Protein AF-A0A1X0IJ71-F1 (afdb_monomer_lite)

InterPro domains:
  IPR002145 Ribbon-helix-helix protein, CopG [PF01402] (84-116)

Foldseek 3Di:
DAQDPVLLVQQLVLCCVQVVDDSVVSVVVVVPDDRVVSVVSSVVSVVSVVVPDDDDDDDDDDDDDPDPDVPPPPPPDDDDDDDDDPVVVVVLVVVCVVVVHDSVVVVVVVVVVVCVVVVD

Secondary structure (DSSP, 8-state):
-PPPHHHHHHHHHHHHHTT---HHHHHH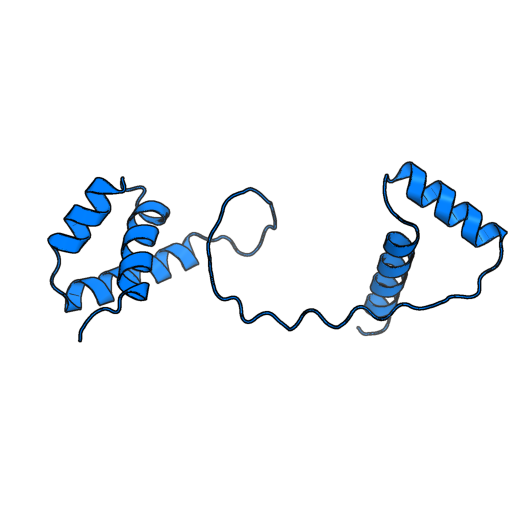HHHHS-HHHHHHHHHHHHHHHHHSS-S------------------------------HHHHHHHHHHHHHTTS-HHHHHHHHHHHHHHHH--

Radius of gyration: 24.14 Å; chains: 1; bounding box: 66×32×44 Å

Sequence (120 aa):
MKITADQTRELLQLLVEVDGQSKAAAKQVFNGITPDGRLALLHDLRRRKLLAKPAPAQQLAKGEEEGEKVRAGKAKKVPYTLLMPPDQLEALRNLAEKDDTSVSHHIRQAVRAYLRTRLV

pLDDT: mean 77.39, std 16.29, range [38.16, 96.06]

Structure (mmCIF, N/CA/C/O backbone):
data_AF-A0A1X0IJ71-F1
#
_entry.id   AF-A0A1X0IJ71-F1
#
loop_
_atom_site.group_PDB
_atom_site.id
_atom_site.type_symbol
_atom_site.label_atom_id
_atom_site.label_alt_id
_atom_site.label_comp_id
_atom_site.label_asym_id
_atom_site.label_entity_id
_atom_site.label_seq_id
_atom_site.pdbx_PDB_ins_code
_atom_site.Cartn_x
_atom_site.Cartn_y
_atom_site.Cartn_z
_atom_site.occupancy
_atom_site.B_iso_or_equiv
_atom_site.auth_seq_id
_atom_site.auth_comp_id
_atom_site.auth_asym_id
_atom_site.auth_atom_id
_atom_site.pdbx_PDB_model_num
ATOM 1 N N . MET A 1 1 ? 32.341 -8.171 -27.398 1.00 54.88 1 MET A N 1
ATOM 2 C CA . MET A 1 1 ? 31.492 -6.941 -27.382 1.00 54.88 1 MET A CA 1
ATOM 3 C C . MET A 1 1 ? 31.933 -6.048 -26.221 1.00 54.88 1 MET A C 1
ATOM 5 O O . MET A 1 1 ? 32.441 -6.585 -25.248 1.00 54.88 1 MET A O 1
ATOM 9 N N . LYS A 1 2 ? 31.823 -4.712 -26.293 1.00 66.94 2 LYS A N 1
ATOM 10 C CA . LYS A 1 2 ? 32.261 -3.841 -25.179 1.00 66.94 2 LYS A CA 1
ATOM 11 C C . LYS A 1 2 ? 31.167 -3.757 -24.111 1.00 66.94 2 LYS A C 1
ATOM 13 O O . LYS A 1 2 ? 30.023 -3.469 -24.443 1.00 66.94 2 LYS A O 1
ATOM 18 N N . ILE A 1 3 ? 31.531 -4.001 -22.853 1.00 73.12 3 ILE A N 1
ATOM 19 C CA . ILE A 1 3 ? 30.641 -3.822 -21.701 1.00 73.12 3 ILE A CA 1
ATOM 20 C C . ILE A 1 3 ? 30.289 -2.335 -21.553 1.00 73.12 3 ILE A C 1
ATOM 22 O O . ILE A 1 3 ? 31.165 -1.475 -21.685 1.00 73.12 3 ILE A O 1
ATOM 26 N N . THR A 1 4 ? 29.016 -2.015 -21.324 1.00 82.62 4 THR A N 1
ATOM 27 C CA . THR A 1 4 ? 28.589 -0.621 -21.125 1.00 82.62 4 THR A CA 1
ATOM 28 C C . THR A 1 4 ? 28.951 -0.127 -19.720 1.00 82.62 4 THR A C 1
ATOM 30 O O . THR A 1 4 ? 29.249 -0.914 -18.813 1.00 82.62 4 THR A O 1
ATOM 33 N N . ALA A 1 5 ? 28.941 1.195 -19.521 1.00 79.31 5 ALA A N 1
ATOM 34 C CA . ALA A 1 5 ? 29.200 1.796 -18.212 1.00 79.31 5 ALA A CA 1
ATOM 35 C C . ALA A 1 5 ? 28.191 1.312 -17.154 1.00 79.31 5 ALA A C 1
ATOM 37 O O . ALA A 1 5 ? 28.580 1.012 -16.026 1.00 79.31 5 ALA A O 1
ATOM 38 N N . ASP A 1 6 ? 26.928 1.141 -17.547 1.00 79.94 6 ASP A N 1
ATOM 39 C CA . ASP A 1 6 ? 25.866 0.652 -16.663 1.00 79.94 6 ASP A CA 1
ATOM 40 C C . ASP A 1 6 ? 26.056 -0.827 -16.306 1.00 79.94 6 ASP A C 1
ATOM 42 O O . ASP A 1 6 ? 25.988 -1.191 -15.136 1.00 79.94 6 ASP A O 1
ATOM 46 N N . GLN A 1 7 ? 26.429 -1.669 -17.276 1.00 79.62 7 GLN A N 1
ATOM 47 C CA . GLN A 1 7 ? 26.754 -3.081 -17.030 1.00 79.62 7 GLN A CA 1
ATOM 48 C C . GLN A 1 7 ? 27.987 -3.250 -16.132 1.00 79.62 7 GLN A C 1
ATOM 50 O O . GLN A 1 7 ? 28.076 -4.197 -15.358 1.00 79.62 7 GLN A O 1
ATOM 55 N N . THR A 1 8 ? 28.945 -2.327 -16.218 1.00 81.50 8 THR A N 1
ATOM 56 C CA . THR A 1 8 ? 30.129 -2.328 -15.348 1.00 81.50 8 THR A CA 1
ATOM 57 C C . THR A 1 8 ? 29.753 -2.012 -13.902 1.00 81.50 8 THR A C 1
ATOM 59 O O . THR A 1 8 ? 30.229 -2.677 -12.981 1.00 81.50 8 THR A O 1
ATOM 62 N N . ARG A 1 9 ? 28.882 -1.015 -13.700 1.00 83.44 9 ARG A N 1
ATOM 63 C CA . ARG A 1 9 ? 28.353 -0.663 -12.374 1.00 83.44 9 ARG A CA 1
ATOM 64 C C . ARG A 1 9 ? 27.570 -1.827 -11.779 1.00 83.44 9 ARG A C 1
ATOM 66 O O . ARG A 1 9 ? 27.845 -2.224 -10.651 1.00 83.44 9 ARG A O 1
ATOM 73 N N . GLU A 1 10 ? 26.688 -2.421 -12.574 1.00 83.62 10 GLU A N 1
ATOM 74 C CA . GLU A 1 10 ? 25.871 -3.559 -12.162 1.00 83.62 10 GLU A CA 1
ATOM 75 C C . GLU A 1 10 ? 26.718 -4.797 -11.826 1.00 83.62 10 GLU A C 1
ATOM 77 O O . GLU A 1 10 ? 26.481 -5.443 -10.812 1.00 83.62 10 GLU A O 1
ATOM 82 N N . LEU A 1 11 ? 27.751 -5.115 -12.615 1.00 84.19 11 LEU A N 1
ATOM 83 C CA . LEU A 1 11 ? 28.647 -6.244 -12.336 1.00 84.19 11 LEU A CA 1
ATOM 84 C C . LEU A 1 11 ? 29.367 -6.086 -10.989 1.00 84.19 11 LEU A C 1
ATOM 86 O O . LEU A 1 11 ? 29.412 -7.024 -10.193 1.00 84.19 11 LEU A O 1
ATOM 90 N N . LEU A 1 12 ? 29.915 -4.898 -10.720 1.00 83.94 12 LEU A N 1
ATOM 91 C CA . LEU A 1 12 ? 30.604 -4.616 -9.458 1.00 83.94 12 LEU A CA 1
ATOM 92 C C . LEU A 1 12 ? 29.655 -4.701 -8.264 1.00 83.94 12 LEU A C 1
ATOM 94 O O . LEU A 1 12 ? 30.031 -5.207 -7.211 1.00 83.94 12 LEU A O 1
ATOM 98 N N . GLN A 1 13 ? 28.434 -4.214 -8.433 1.00 84.81 13 GLN A N 1
ATOM 99 C CA . GLN A 1 13 ? 27.407 -4.256 -7.408 1.00 84.81 13 GLN A CA 1
ATOM 100 C C . GLN A 1 13 ? 26.946 -5.696 -7.126 1.00 84.81 13 GLN A C 1
ATOM 102 O O . GLN A 1 13 ? 26.865 -6.104 -5.970 1.00 84.81 13 GLN A O 1
ATOM 107 N N . LEU A 1 14 ? 26.739 -6.507 -8.167 1.00 82.25 14 LEU A N 1
ATOM 108 C CA . LEU A 1 14 ? 26.352 -7.910 -8.027 1.00 82.25 14 LEU A CA 1
ATOM 109 C C . LEU A 1 14 ? 27.443 -8.773 -7.378 1.00 82.25 14 LEU A C 1
ATOM 111 O O . LEU A 1 14 ? 27.114 -9.666 -6.603 1.00 82.25 14 LEU A O 1
ATOM 115 N N . LEU A 1 15 ? 28.724 -8.494 -7.634 1.00 81.88 15 LEU A N 1
ATOM 116 C CA . LEU A 1 15 ? 29.840 -9.155 -6.942 1.00 81.88 15 LEU A CA 1
ATOM 117 C C . LEU A 1 15 ? 29.841 -8.870 -5.431 1.00 81.88 15 LEU A C 1
ATOM 119 O O . LEU A 1 15 ? 30.220 -9.725 -4.633 1.00 81.88 15 LEU A O 1
ATOM 123 N N . VAL A 1 16 ? 29.398 -7.679 -5.026 1.00 82.25 16 VAL A N 1
ATOM 124 C CA . VAL A 1 16 ? 29.276 -7.313 -3.608 1.00 82.25 16 VAL A CA 1
ATOM 125 C C . VAL A 1 16 ? 28.036 -7.954 -2.982 1.00 82.25 16 VAL A C 1
ATOM 127 O O . VAL A 1 16 ? 28.116 -8.496 -1.885 1.00 82.25 16 VAL A O 1
ATOM 130 N N . GLU A 1 17 ? 26.894 -7.917 -3.668 1.00 78.00 17 GLU A N 1
ATOM 131 C CA . GLU A 1 17 ? 25.616 -8.393 -3.121 1.00 78.00 17 GLU A CA 1
ATOM 132 C C . GLU A 1 17 ? 25.465 -9.916 -3.099 1.00 78.00 17 GLU A C 1
ATOM 134 O O . GLU A 1 17 ? 24.909 -10.459 -2.147 1.00 78.00 17 GLU A O 1
ATOM 139 N N . VAL A 1 18 ? 25.890 -10.601 -4.163 1.00 74.94 18 VAL A N 1
ATOM 140 C CA . VAL A 1 18 ? 25.661 -12.045 -4.339 1.00 74.94 18 VAL A CA 1
ATOM 141 C C . VAL A 1 18 ? 26.806 -12.852 -3.742 1.00 74.94 18 VAL A C 1
ATOM 143 O O . VAL A 1 18 ? 26.560 -13.835 -3.050 1.00 74.94 18 VAL A O 1
ATOM 146 N N . ASP A 1 19 ? 28.045 -12.419 -3.981 1.00 70.50 19 ASP A N 1
ATOM 147 C CA . ASP A 1 19 ? 29.243 -13.135 -3.531 1.00 70.50 19 ASP A CA 1
ATOM 148 C C . ASP A 1 19 ? 29.826 -12.554 -2.225 1.00 70.50 19 ASP A C 1
ATOM 150 O O . ASP A 1 19 ? 30.827 -13.060 -1.718 1.00 70.50 19 ASP A O 1
ATOM 154 N N . GLY A 1 20 ? 29.230 -11.489 -1.668 1.00 75.19 20 GLY A N 1
ATOM 155 C CA . GLY A 1 20 ? 29.675 -10.870 -0.412 1.00 75.19 20 GLY A CA 1
ATOM 156 C C . GLY A 1 20 ? 31.056 -10.214 -0.495 1.00 75.19 20 GLY A C 1
ATOM 157 O O . GLY A 1 20 ? 31.697 -9.978 0.532 1.00 75.19 20 GLY A O 1
ATOM 158 N N . GLN A 1 21 ? 31.560 -9.952 -1.704 1.00 76.75 21 GLN A N 1
ATOM 159 C CA . GLN A 1 21 ? 32.906 -9.424 -1.879 1.00 76.75 21 GLN A CA 1
ATOM 160 C C . GLN A 1 21 ? 33.005 -7.969 -1.418 1.00 76.75 21 GLN A C 1
ATOM 162 O O . GLN A 1 21 ? 32.077 -7.171 -1.540 1.00 76.75 21 GLN A O 1
ATOM 167 N N . SER A 1 22 ? 34.183 -7.576 -0.932 1.00 78.81 22 SER A N 1
ATOM 168 C CA . SER A 1 22 ? 34.460 -6.166 -0.674 1.00 78.81 22 SER A CA 1
ATOM 169 C C . SER A 1 22 ? 34.539 -5.384 -1.993 1.00 78.81 22 SER A C 1
ATOM 171 O O . SER A 1 22 ? 34.940 -5.912 -3.032 1.00 78.81 22 SER A O 1
ATOM 173 N N . LYS A 1 23 ? 34.229 -4.081 -1.959 1.00 75.81 23 LYS A N 1
ATOM 174 C CA . LYS A 1 23 ? 34.315 -3.201 -3.144 1.00 75.81 23 LYS A CA 1
ATOM 175 C C . LYS A 1 23 ? 35.702 -3.222 -3.812 1.00 75.81 23 LYS A C 1
ATOM 177 O O . LYS A 1 23 ? 35.806 -2.991 -5.014 1.00 75.81 23 LYS A O 1
ATOM 182 N N . ALA A 1 24 ? 36.764 -3.475 -3.043 1.00 78.00 24 ALA A N 1
ATOM 183 C CA . ALA A 1 24 ? 38.126 -3.603 -3.555 1.00 78.00 24 ALA A CA 1
ATOM 184 C C . ALA A 1 24 ? 38.341 -4.935 -4.294 1.00 78.00 24 ALA A C 1
ATOM 186 O O . ALA A 1 24 ? 38.892 -4.933 -5.394 1.00 78.00 24 ALA A O 1
ATOM 187 N N . ALA A 1 25 ? 37.841 -6.043 -3.739 1.00 74.81 25 ALA A N 1
ATOM 188 C CA . ALA A 1 25 ? 37.903 -7.360 -4.371 1.00 74.81 25 ALA A CA 1
ATOM 189 C C . ALA A 1 25 ? 37.081 -7.406 -5.671 1.00 74.81 25 ALA A C 1
ATOM 191 O O . ALA A 1 25 ? 37.595 -7.836 -6.700 1.00 74.81 25 ALA A O 1
ATOM 192 N N . ALA A 1 26 ? 35.875 -6.829 -5.680 1.00 78.81 26 ALA A N 1
ATOM 193 C CA . ALA A 1 26 ? 35.041 -6.751 -6.882 1.00 78.81 26 ALA A CA 1
ATOM 194 C C . ALA A 1 26 ? 35.741 -6.011 -8.042 1.00 78.81 26 ALA A C 1
ATOM 196 O O . ALA A 1 26 ? 35.664 -6.428 -9.199 1.00 78.81 26 ALA A O 1
ATOM 197 N N . LYS A 1 27 ? 36.491 -4.939 -7.739 1.00 81.94 27 LYS A N 1
ATOM 198 C CA . LYS A 1 27 ? 37.301 -4.215 -8.735 1.00 81.94 27 LYS A CA 1
ATOM 199 C C . LYS A 1 27 ? 38.483 -5.038 -9.247 1.00 81.94 27 LYS A C 1
ATOM 201 O O . LYS A 1 27 ? 38.804 -4.952 -10.430 1.00 81.94 27 LYS A O 1
ATOM 206 N N . GLN A 1 28 ? 39.125 -5.831 -8.390 1.00 81.62 28 GLN A N 1
ATOM 207 C CA . GLN A 1 28 ? 40.201 -6.733 -8.810 1.00 81.62 28 GLN A CA 1
ATOM 208 C C . GLN A 1 28 ? 39.675 -7.834 -9.736 1.00 81.62 28 GLN A C 1
ATOM 210 O O . GLN A 1 28 ? 40.266 -8.074 -10.787 1.00 81.62 28 GLN A O 1
ATOM 215 N N . VAL A 1 29 ? 38.523 -8.422 -9.406 1.00 80.25 29 VAL A N 1
ATOM 216 C CA . VAL A 1 29 ? 37.838 -9.415 -10.248 1.00 80.25 29 VAL A CA 1
ATOM 217 C C . VAL A 1 29 ? 37.452 -8.805 -11.598 1.00 80.25 29 VAL A C 1
ATOM 219 O O . VAL A 1 29 ? 37.739 -9.383 -12.642 1.00 80.25 29 VAL A O 1
ATOM 222 N N . PHE A 1 30 ? 36.896 -7.591 -11.612 1.00 80.00 30 PHE A N 1
ATOM 223 C CA . PHE A 1 30 ? 36.582 -6.887 -12.858 1.00 80.00 30 PHE A CA 1
ATOM 224 C C . PHE A 1 30 ? 37.820 -6.654 -13.738 1.00 80.00 30 PHE A C 1
ATOM 226 O O . PHE A 1 30 ? 37.784 -6.891 -14.949 1.00 80.00 30 PHE A O 1
ATOM 233 N N . ASN A 1 31 ? 38.928 -6.218 -13.135 1.00 82.31 31 ASN A N 1
ATOM 234 C CA . ASN A 1 31 ? 40.170 -5.935 -13.852 1.00 82.31 31 ASN A CA 1
ATOM 235 C C . ASN A 1 31 ? 40.888 -7.205 -14.337 1.00 82.31 31 ASN A C 1
ATOM 237 O O . ASN A 1 31 ? 41.580 -7.141 -15.350 1.00 82.31 31 ASN A O 1
ATOM 241 N N . GLY A 1 32 ? 40.705 -8.342 -13.658 1.00 80.12 32 GLY A N 1
ATOM 242 C CA . GLY A 1 32 ? 41.339 -9.621 -13.994 1.00 80.12 32 GLY A CA 1
ATOM 243 C C . GLY A 1 32 ? 40.627 -10.447 -15.071 1.00 80.12 32 GLY A C 1
ATOM 244 O O . GLY A 1 32 ? 41.184 -11.437 -15.534 1.00 80.12 32 GLY A O 1
ATOM 245 N N . ILE A 1 33 ? 39.411 -10.066 -15.481 1.00 82.25 33 ILE A N 1
ATOM 246 C CA . ILE A 1 33 ? 38.593 -10.847 -16.423 1.00 82.25 33 ILE A CA 1
ATOM 247 C C . ILE A 1 33 ? 38.567 -10.196 -17.808 1.00 82.25 33 ILE A C 1
ATOM 249 O O . ILE A 1 33 ? 38.468 -8.970 -17.948 1.00 82.25 33 ILE A O 1
ATOM 253 N N . THR A 1 34 ? 38.605 -11.041 -18.841 1.00 80.56 34 THR A N 1
ATOM 254 C CA . THR A 1 34 ? 38.453 -10.649 -20.246 1.00 80.56 34 THR A CA 1
ATOM 255 C C . THR A 1 34 ? 37.083 -10.003 -20.499 1.00 80.56 34 THR A C 1
ATOM 257 O O . THR A 1 34 ? 36.097 -10.347 -19.850 1.00 80.56 34 THR A O 1
ATOM 260 N N . PRO A 1 35 ? 36.962 -9.064 -21.448 1.00 73.38 35 PRO A N 1
ATOM 261 C CA . PRO A 1 35 ? 35.712 -8.335 -21.677 1.00 73.38 35 PRO A CA 1
ATOM 262 C C . PRO A 1 35 ? 34.507 -9.244 -21.965 1.00 73.38 35 PRO A C 1
ATOM 264 O O . PRO A 1 35 ? 33.411 -8.954 -21.490 1.00 73.38 35 PRO A O 1
ATOM 267 N N . ASP A 1 36 ? 34.709 -10.364 -22.659 1.00 74.94 36 ASP A N 1
ATOM 268 C CA . ASP A 1 36 ? 33.638 -11.333 -22.913 1.00 74.94 36 ASP A CA 1
ATOM 269 C C . ASP A 1 36 ? 33.308 -12.173 -21.660 1.00 74.94 36 ASP A C 1
ATOM 271 O O . ASP A 1 36 ? 32.140 -12.457 -21.392 1.00 74.94 36 ASP A O 1
ATOM 275 N N . GLY A 1 37 ? 34.301 -12.471 -20.811 1.00 78.62 37 GLY A N 1
ATOM 276 C CA . GLY A 1 37 ? 34.090 -13.118 -19.510 1.00 78.62 37 GLY A CA 1
ATOM 277 C C . GLY A 1 37 ? 33.318 -12.248 -18.512 1.00 78.62 37 GLY A C 1
ATOM 278 O O . GLY A 1 37 ? 32.581 -12.770 -17.678 1.00 78.62 37 GLY A O 1
ATOM 279 N N . ARG A 1 38 ? 33.412 -10.915 -18.623 1.00 81.06 38 ARG A N 1
ATOM 280 C CA . ARG A 1 38 ? 32.649 -9.977 -17.778 1.00 81.06 38 ARG A CA 1
ATOM 281 C C . ARG A 1 38 ? 31.146 -10.062 -18.038 1.00 81.06 38 ARG A C 1
ATOM 283 O O . ARG A 1 38 ? 30.363 -9.970 -17.098 1.00 81.06 38 ARG A O 1
ATOM 290 N N . LEU A 1 39 ? 30.743 -10.256 -19.295 1.00 80.44 39 LEU A N 1
ATOM 291 C CA . LEU A 1 39 ? 29.333 -10.418 -19.657 1.00 80.44 39 LEU A CA 1
ATOM 292 C C . LEU A 1 39 ? 28.785 -11.759 -19.166 1.00 80.44 39 LEU A C 1
A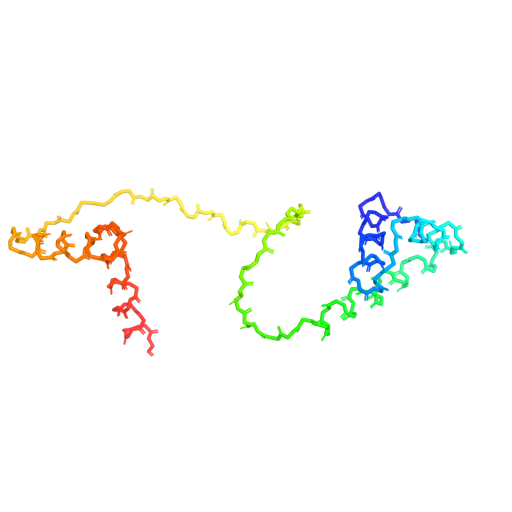TOM 294 O O . LEU A 1 39 ? 27.707 -11.788 -18.575 1.00 80.44 39 LEU A O 1
ATOM 298 N N . ALA A 1 40 ? 29.539 -12.847 -19.350 1.00 81.75 40 ALA A N 1
ATOM 299 C CA . ALA A 1 40 ? 29.162 -14.163 -18.834 1.00 81.75 40 ALA A CA 1
ATOM 300 C C . ALA A 1 40 ? 28.975 -14.134 -17.306 1.00 81.75 40 ALA A C 1
ATOM 302 O O . ALA A 1 40 ? 27.929 -14.541 -16.801 1.00 81.75 40 ALA A O 1
ATOM 303 N N . LEU A 1 41 ? 29.929 -13.532 -16.587 1.00 82.75 41 LEU A N 1
ATOM 304 C CA . LEU A 1 41 ? 29.863 -13.379 -15.135 1.00 82.75 41 LEU A CA 1
ATOM 305 C C . LEU A 1 41 ? 28.653 -12.541 -14.689 1.00 82.75 41 LEU A C 1
ATOM 307 O O . LEU A 1 41 ? 27.970 -12.896 -13.732 1.00 82.75 41 LEU A O 1
ATOM 311 N N . LEU A 1 42 ? 28.340 -11.457 -15.401 1.00 83.25 42 LEU A N 1
ATOM 312 C CA . LEU A 1 42 ? 27.161 -10.634 -15.124 1.00 83.25 42 LEU A CA 1
ATOM 313 C C . LEU A 1 42 ? 25.851 -11.422 -15.308 1.00 83.25 42 LEU A C 1
ATOM 315 O O . LEU A 1 42 ? 24.948 -11.314 -14.476 1.00 83.25 42 LEU A O 1
ATOM 319 N N . HIS A 1 43 ? 25.739 -12.241 -16.356 1.00 84.19 43 HIS A N 1
ATOM 320 C CA . HIS A 1 43 ? 24.569 -13.100 -16.564 1.00 84.19 43 HIS A CA 1
ATOM 321 C C . HIS A 1 43 ? 24.419 -14.1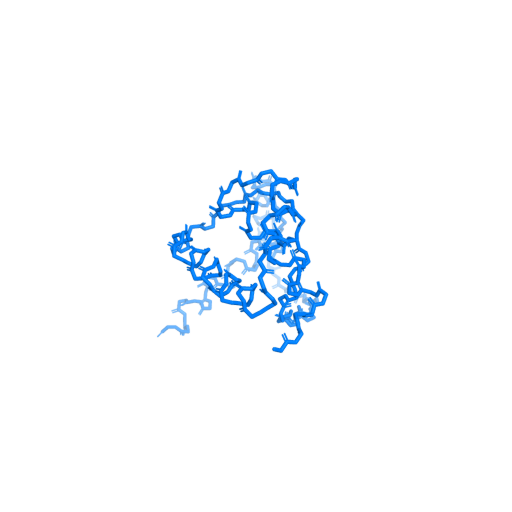61 -15.464 1.00 84.19 43 HIS A C 1
ATOM 323 O O . HIS A 1 43 ? 23.309 -14.357 -14.955 1.00 84.19 43 HIS A O 1
ATOM 329 N N . ASP A 1 44 ? 25.518 -14.787 -15.050 1.00 83.94 44 ASP A N 1
ATOM 330 C CA . ASP A 1 44 ? 25.512 -15.780 -13.974 1.00 83.94 44 ASP A CA 1
ATOM 331 C C . ASP A 1 44 ? 25.127 -15.163 -12.625 1.00 83.94 44 ASP A C 1
ATOM 333 O O . ASP A 1 44 ? 24.285 -15.711 -11.906 1.00 83.94 44 ASP A O 1
ATOM 337 N N . LEU A 1 45 ? 25.663 -13.985 -12.297 1.00 82.88 45 LEU A N 1
ATOM 338 C CA . LEU A 1 45 ? 25.330 -13.279 -11.059 1.00 82.88 45 LEU A CA 1
ATOM 339 C C . LEU A 1 45 ? 23.872 -12.803 -11.033 1.00 82.88 45 LEU A C 1
ATOM 341 O O . LEU A 1 45 ? 23.197 -12.945 -10.010 1.00 82.88 45 LEU A O 1
ATOM 345 N N . ARG A 1 46 ? 23.334 -12.321 -12.162 1.00 83.88 46 ARG A N 1
ATOM 346 C CA . ARG A 1 46 ? 21.899 -11.999 -12.292 1.00 83.88 46 ARG A CA 1
ATOM 347 C C . ARG A 1 46 ? 21.026 -13.224 -12.036 1.00 83.88 46 ARG A C 1
ATOM 349 O O . ARG A 1 46 ? 20.033 -13.133 -11.311 1.00 83.88 46 ARG A O 1
ATOM 356 N N . ARG A 1 47 ? 21.404 -14.378 -12.593 1.00 80.62 47 ARG A N 1
ATOM 357 C CA . ARG A 1 47 ? 20.689 -15.643 -12.383 1.00 80.62 47 ARG A CA 1
ATOM 358 C C . ARG A 1 47 ? 20.730 -16.065 -10.914 1.00 80.62 47 ARG A C 1
ATOM 360 O O . ARG A 1 47 ? 19.694 -16.428 -10.364 1.00 80.62 47 ARG A O 1
ATOM 367 N N . ARG A 1 48 ? 21.885 -15.955 -10.254 1.00 77.56 48 ARG A N 1
ATOM 368 C CA . ARG A 1 48 ? 22.026 -16.251 -8.819 1.00 77.56 48 ARG A CA 1
ATOM 369 C C . ARG A 1 48 ? 21.202 -15.303 -7.945 1.00 77.56 48 ARG A C 1
ATOM 371 O O . ARG A 1 48 ? 20.512 -15.783 -7.055 1.00 77.56 48 ARG A O 1
ATOM 378 N N . LYS A 1 49 ? 21.165 -13.998 -8.241 1.00 75.50 49 LYS A N 1
ATOM 379 C CA . LYS A 1 49 ? 20.311 -13.018 -7.534 1.00 75.50 49 LYS A CA 1
ATOM 380 C C . LYS A 1 49 ? 18.815 -13.320 -7.679 1.00 75.50 49 LYS A C 1
ATOM 382 O O . LYS A 1 49 ? 18.047 -13.054 -6.757 1.00 75.50 49 LYS A O 1
ATOM 387 N N . LEU A 1 50 ? 18.389 -13.869 -8.818 1.00 72.50 50 LEU A N 1
ATOM 388 C CA . LEU A 1 50 ? 17.006 -14.309 -9.032 1.00 72.50 50 LEU A CA 1
ATOM 389 C C . LEU A 1 50 ? 16.676 -15.588 -8.254 1.00 72.50 50 LEU A C 1
ATOM 391 O O . LEU A 1 50 ? 15.581 -15.689 -7.715 1.00 72.50 50 LEU A O 1
ATOM 395 N N . LEU A 1 51 ? 17.619 -16.529 -8.165 1.00 69.56 51 LEU A N 1
ATOM 396 C CA . LEU A 1 51 ? 17.451 -17.784 -7.423 1.00 69.56 51 LEU A CA 1
ATOM 397 C C . LEU A 1 51 ? 17.567 -17.600 -5.901 1.00 69.56 51 LEU A C 1
ATOM 399 O O . LEU A 1 51 ? 16.921 -18.319 -5.148 1.00 69.56 51 LEU A O 1
ATOM 403 N N . ALA A 1 52 ? 18.362 -16.628 -5.449 1.00 63.59 52 ALA A N 1
ATOM 404 C CA . ALA A 1 52 ? 18.533 -16.290 -4.037 1.00 63.59 52 ALA A CA 1
ATOM 405 C C . ALA A 1 52 ? 17.370 -15.462 -3.465 1.00 63.59 52 ALA A C 1
ATOM 407 O O . ALA A 1 52 ? 17.261 -15.316 -2.249 1.00 63.59 52 ALA A O 1
ATOM 408 N N . LYS A 1 53 ? 16.490 -14.912 -4.314 1.00 53.72 53 LYS A N 1
ATOM 409 C CA . LYS A 1 53 ? 15.266 -14.249 -3.857 1.00 53.72 53 LYS A CA 1
ATOM 410 C C . LYS A 1 53 ? 14.172 -15.297 -3.643 1.00 53.72 53 LYS A C 1
ATOM 412 O O . LYS A 1 53 ? 13.666 -15.827 -4.633 1.00 53.72 53 LYS A O 1
ATOM 417 N N . PRO A 1 54 ? 13.746 -15.576 -2.397 1.00 46.62 54 PRO A N 1
ATOM 418 C CA . PRO A 1 54 ? 12.516 -16.320 -2.192 1.00 46.62 54 PRO A CA 1
ATOM 419 C C . PRO A 1 54 ? 11.354 -15.537 -2.823 1.00 46.62 54 PRO A C 1
ATOM 421 O O . PRO A 1 54 ? 11.288 -14.306 -2.744 1.00 46.62 54 PRO A O 1
ATOM 424 N N . ALA A 1 55 ? 10.442 -16.257 -3.474 1.00 43.78 55 ALA A N 1
ATOM 425 C CA . ALA A 1 55 ? 9.129 -15.748 -3.862 1.00 43.78 55 ALA A CA 1
ATOM 426 C C . ALA A 1 55 ? 8.436 -15.049 -2.661 1.00 43.78 55 ALA A C 1
ATOM 428 O O . ALA A 1 55 ? 8.762 -15.307 -1.502 1.00 43.78 55 ALA A O 1
ATOM 429 N N . PRO A 1 56 ? 7.539 -14.086 -2.919 1.00 49.56 56 PRO A N 1
ATOM 430 C CA . PRO A 1 56 ? 7.566 -12.776 -2.288 1.00 49.56 56 PRO A CA 1
ATOM 431 C C . PRO A 1 56 ? 7.019 -12.790 -0.858 1.00 49.56 56 PRO A C 1
ATOM 433 O O . PRO A 1 56 ? 5.811 -12.846 -0.648 1.00 49.56 56 PRO A O 1
ATOM 436 N N . ALA A 1 57 ? 7.900 -12.590 0.118 1.00 38.16 57 ALA A N 1
ATOM 437 C CA . ALA A 1 57 ? 7.531 -11.981 1.387 1.00 38.16 57 ALA A CA 1
ATOM 438 C C . ALA A 1 57 ? 8.005 -10.524 1.352 1.00 38.16 57 ALA A C 1
ATOM 440 O O . ALA A 1 57 ? 9.199 -10.226 1.369 1.00 38.16 57 ALA A O 1
ATOM 441 N N . GLN A 1 58 ? 7.047 -9.604 1.235 1.00 49.38 58 GLN A N 1
ATOM 442 C CA . GLN A 1 58 ? 7.260 -8.205 1.578 1.00 49.38 58 GLN A CA 1
ATOM 443 C C . GLN A 1 58 ? 7.815 -8.143 2.996 1.00 49.38 58 GLN A C 1
ATOM 445 O O . GLN A 1 58 ? 7.085 -8.442 3.932 1.00 49.38 58 GLN A O 1
ATOM 450 N N . GLN A 1 59 ? 9.049 -7.685 3.163 1.00 40.91 59 GLN A N 1
ATOM 451 C CA . GLN A 1 59 ? 9.420 -6.957 4.364 1.00 40.91 59 GLN A CA 1
ATOM 452 C C . GLN A 1 59 ? 10.579 -6.012 4.068 1.00 40.91 59 GLN A C 1
ATOM 454 O O . GLN A 1 59 ? 11.512 -6.302 3.325 1.00 40.91 59 GLN A O 1
ATOM 459 N N . LEU A 1 60 ? 10.378 -4.805 4.575 1.00 54.09 60 LEU A N 1
ATOM 460 C CA . LEU A 1 60 ? 11.143 -3.597 4.356 1.00 54.09 60 LEU A CA 1
ATOM 461 C C . LEU A 1 60 ? 12.497 -3.673 5.061 1.00 54.09 60 LEU A C 1
ATOM 463 O O . LEU A 1 60 ? 12.526 -4.028 6.231 1.00 54.09 60 LEU A O 1
ATOM 467 N N . ALA A 1 61 ? 13.560 -3.186 4.417 1.00 43.75 61 ALA A N 1
ATOM 468 C CA . ALA A 1 61 ? 14.418 -2.152 5.003 1.00 43.75 61 ALA A CA 1
ATOM 469 C C . ALA A 1 61 ? 15.504 -1.670 4.025 1.00 43.75 61 ALA A C 1
ATOM 471 O O . ALA A 1 61 ? 16.332 -2.439 3.561 1.00 43.75 61 ALA A O 1
ATOM 472 N N . LYS A 1 62 ? 15.476 -0.347 3.816 1.00 44.22 62 LYS A N 1
ATOM 473 C CA . LYS A 1 62 ? 16.594 0.594 3.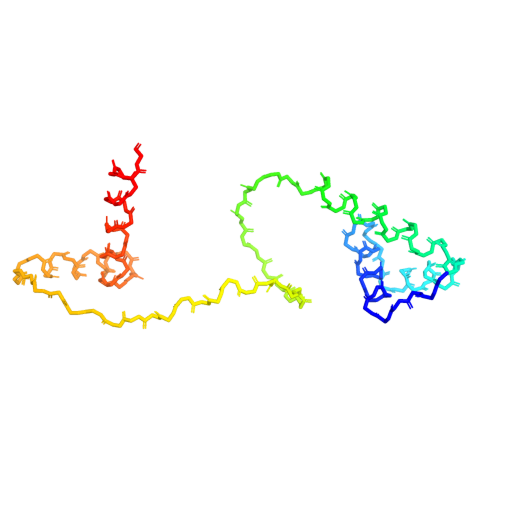633 1.00 44.22 62 LYS A CA 1
ATOM 474 C C . LYS A 1 62 ? 17.651 0.343 2.547 1.00 44.22 62 LYS A C 1
ATOM 476 O O . LYS A 1 62 ? 18.545 -0.471 2.706 1.00 44.22 62 LYS A O 1
ATOM 481 N N . GLY A 1 63 ? 17.670 1.287 1.601 1.00 43.19 63 GLY A N 1
ATOM 482 C CA . GLY A 1 63 ? 18.926 1.909 1.178 1.00 43.19 63 GLY A CA 1
ATOM 483 C C . GLY A 1 63 ? 19.257 1.771 -0.297 1.00 43.19 63 GLY A C 1
ATOM 484 O O . GLY A 1 63 ? 20.050 0.920 -0.650 1.00 43.19 63 GLY A O 1
ATOM 485 N N . GLU A 1 64 ? 18.664 2.661 -1.095 1.00 48.81 64 GLU A N 1
ATOM 486 C CA . GLU A 1 64 ? 19.270 3.271 -2.289 1.00 48.81 64 GLU A CA 1
ATOM 487 C C . GLU A 1 64 ? 19.783 2.337 -3.384 1.00 48.81 64 GLU A C 1
ATOM 489 O O . GLU A 1 64 ? 20.971 2.065 -3.436 1.00 48.81 64 GLU A O 1
ATOM 494 N N . GLU A 1 65 ? 18.912 1.998 -4.346 1.00 41.50 65 GLU A N 1
ATOM 495 C CA . GLU A 1 65 ? 19.356 1.736 -5.718 1.00 41.50 65 GLU A CA 1
ATOM 496 C C . GLU A 1 65 ? 18.397 2.271 -6.778 1.00 41.50 65 GLU A C 1
ATOM 498 O O . GLU A 1 65 ? 17.196 1.970 -6.813 1.00 41.50 65 GLU A O 1
ATOM 503 N N . GLU A 1 66 ? 18.998 3.057 -7.668 1.00 49.66 66 GLU A N 1
ATOM 504 C CA . GLU A 1 66 ? 18.504 3.514 -8.957 1.00 49.66 66 GLU A CA 1
ATOM 505 C C . GLU A 1 66 ? 18.355 2.318 -9.907 1.00 49.66 66 GLU A C 1
ATOM 507 O O . GLU A 1 66 ? 19.173 2.054 -10.778 1.00 49.66 66 GLU A O 1
ATOM 512 N N . GLY A 1 67 ? 17.275 1.567 -9.724 1.00 39.25 67 GLY A N 1
ATOM 513 C CA . GLY A 1 67 ? 16.730 0.691 -10.748 1.00 39.25 67 GLY A CA 1
ATOM 514 C C . GLY A 1 67 ? 15.540 1.388 -11.382 1.00 39.25 67 GLY A C 1
ATOM 515 O O . GLY A 1 67 ? 14.531 1.627 -10.708 1.00 39.25 67 GLY A O 1
ATOM 516 N N . GLU A 1 68 ? 15.658 1.702 -12.669 1.00 49.28 68 GLU A N 1
ATOM 517 C CA . GLU A 1 68 ? 14.593 2.166 -13.552 1.00 49.28 68 GLU A CA 1
ATOM 518 C C . GLU A 1 68 ? 13.492 1.096 -13.638 1.00 49.28 68 GLU A C 1
ATOM 520 O O . GLU A 1 68 ? 13.349 0.333 -14.588 1.00 49.28 68 GLU A O 1
ATOM 525 N N . LYS A 1 69 ? 12.691 1.001 -12.575 1.00 51.91 69 LYS A N 1
ATOM 526 C CA . LYS A 1 69 ? 11.377 0.383 -12.630 1.00 51.91 69 LYS A CA 1
ATOM 527 C C . LYS A 1 69 ? 10.607 1.237 -13.611 1.00 51.91 69 LYS A C 1
ATOM 529 O O . LYS A 1 69 ? 10.412 2.418 -13.321 1.00 51.91 69 LYS A O 1
ATOM 534 N N . VAL A 1 70 ? 10.165 0.648 -14.720 1.00 50.50 70 VAL A N 1
ATOM 535 C CA . VAL A 1 70 ? 9.081 1.182 -15.546 1.00 50.50 70 VAL A CA 1
ATOM 536 C C . VAL A 1 70 ? 7.996 1.605 -14.568 1.00 50.50 70 VAL A C 1
ATOM 538 O O . VAL A 1 70 ? 7.311 0.778 -13.961 1.00 50.50 70 VAL A O 1
ATOM 541 N N . ARG A 1 71 ? 7.967 2.908 -14.278 1.00 52.62 71 ARG A N 1
ATOM 542 C CA . ARG A 1 71 ? 7.069 3.481 -13.293 1.00 52.62 71 ARG A CA 1
ATOM 543 C C . ARG A 1 71 ? 5.728 3.324 -13.967 1.00 52.62 71 ARG A C 1
ATOM 545 O O . ARG A 1 71 ? 5.423 4.118 -14.848 1.00 52.62 71 ARG A O 1
ATOM 552 N N . ALA A 1 72 ? 4.968 2.288 -13.604 1.00 52.59 72 ALA A N 1
ATOM 553 C CA . ALA A 1 72 ? 3.532 2.274 -13.824 1.00 52.59 72 ALA A CA 1
ATOM 554 C C . ALA A 1 72 ? 3.077 3.653 -13.360 1.00 52.59 72 ALA A C 1
ATOM 556 O O . ALA A 1 72 ? 3.201 3.962 -12.168 1.00 52.59 72 ALA A O 1
ATOM 557 N N . GLY A 1 73 ? 2.800 4.534 -14.329 1.00 50.62 73 GLY A N 1
ATOM 558 C CA . GLY A 1 73 ? 2.731 5.965 -14.084 1.00 50.62 73 GLY A CA 1
ATOM 559 C C . GLY A 1 73 ? 1.764 6.134 -12.939 1.00 50.62 73 GLY A C 1
ATOM 560 O O . GLY A 1 73 ? 0.651 5.621 -13.036 1.00 50.62 73 GLY A O 1
ATOM 561 N N . LYS A 1 74 ? 2.224 6.702 -11.814 1.00 59.62 74 LYS A N 1
ATOM 562 C CA . LYS A 1 74 ? 1.388 6.841 -10.620 1.00 59.62 74 LYS A CA 1
ATOM 563 C C . LYS A 1 74 ? 0.105 7.500 -11.102 1.00 59.62 74 LYS A C 1
ATOM 565 O O . LYS A 1 74 ? 0.148 8.668 -11.488 1.00 59.62 74 LYS A O 1
ATOM 570 N N . ALA A 1 75 ? -0.979 6.724 -11.169 1.00 71.56 75 ALA A N 1
ATOM 571 C CA . ALA A 1 75 ? -2.238 7.209 -11.701 1.00 71.56 75 ALA A CA 1
ATOM 572 C C . ALA A 1 75 ? -2.556 8.500 -10.952 1.00 71.56 75 ALA A C 1
ATOM 574 O O . ALA A 1 75 ? -2.402 8.551 -9.723 1.00 71.56 75 ALA A O 1
ATOM 575 N N . LYS A 1 76 ? -2.878 9.566 -11.694 1.00 78.00 76 LYS A N 1
ATOM 576 C CA . LYS A 1 76 ? -3.117 10.876 -11.086 1.00 78.00 76 LYS A CA 1
ATOM 577 C C . LYS A 1 76 ? -4.177 10.693 -10.005 1.00 78.00 76 LYS A C 1
ATOM 579 O O . LYS A 1 76 ? -5.265 10.190 -10.275 1.00 78.00 76 LYS A O 1
ATOM 584 N N . LYS A 1 77 ? -3.831 11.048 -8.767 1.00 80.94 77 LYS A N 1
ATOM 585 C CA . LYS A 1 77 ? -4.774 11.003 -7.652 1.00 80.94 77 LYS A CA 1
ATOM 586 C C . LYS A 1 77 ? -5.790 12.110 -7.886 1.00 80.94 77 LYS A C 1
ATOM 588 O O . LYS A 1 77 ? -5.450 13.282 -7.768 1.00 80.94 77 LYS A O 1
ATOM 593 N N . VAL A 1 78 ? -7.003 11.725 -8.253 1.00 87.19 78 VAL A N 1
ATOM 594 C CA . VAL A 1 78 ? -8.122 12.651 -8.402 1.00 87.19 78 VAL A CA 1
ATOM 595 C C . VAL A 1 78 ? -8.800 12.781 -7.033 1.00 87.19 78 VAL A C 1
ATOM 597 O O . VAL A 1 78 ? -9.058 11.752 -6.401 1.00 87.19 78 VAL A O 1
ATOM 600 N N . PRO A 1 79 ? -9.021 14.003 -6.520 1.00 88.94 79 PRO A N 1
ATOM 601 C CA . PRO A 1 79 ? -9.807 14.203 -5.311 1.00 88.94 79 PRO A CA 1
ATOM 602 C C . PRO A 1 79 ? -11.281 13.894 -5.589 1.00 88.94 79 PRO A C 1
ATOM 604 O O . PRO A 1 79 ? -11.810 14.252 -6.638 1.00 88.94 79 PRO A O 1
ATOM 607 N N . TYR A 1 80 ? -11.939 13.247 -4.631 1.00 88.75 80 TYR A N 1
ATOM 608 C CA . TYR A 1 80 ? -13.362 12.928 -4.693 1.00 88.75 80 TYR A CA 1
ATOM 609 C C . TYR A 1 80 ? -14.049 13.433 -3.433 1.00 88.75 80 TYR A C 1
ATOM 611 O O . TYR A 1 80 ? -13.490 13.339 -2.339 1.00 88.75 80 TYR A O 1
ATOM 619 N N . THR A 1 81 ? -15.274 13.916 -3.599 1.00 91.50 81 THR A N 1
ATOM 620 C CA . THR A 1 81 ? -16.150 14.307 -2.497 1.00 91.50 81 THR A CA 1
ATOM 621 C C . THR A 1 81 ? -17.230 13.248 -2.348 1.00 91.50 81 THR A C 1
ATOM 623 O O . THR A 1 81 ? -17.816 12.814 -3.338 1.00 91.50 81 THR A O 1
ATOM 626 N N . LEU A 1 82 ? -17.478 12.816 -1.115 1.00 88.94 82 LEU A N 1
ATOM 627 C CA . LEU A 1 82 ? -18.474 11.803 -0.784 1.00 88.94 82 LEU A CA 1
ATOM 628 C C . LEU A 1 82 ? -19.496 12.428 0.160 1.00 88.94 82 LEU A C 1
ATOM 630 O O . LEU A 1 82 ? -19.117 13.055 1.148 1.00 88.94 82 LEU A O 1
ATOM 634 N N . LEU A 1 83 ? -20.778 12.254 -0.151 1.00 93.75 83 LEU A N 1
ATOM 635 C CA . LEU A 1 83 ? -21.858 12.613 0.756 1.00 93.75 83 LEU A CA 1
ATOM 636 C C . LEU A 1 83 ? -22.101 11.441 1.705 1.00 93.75 83 LEU A C 1
ATOM 638 O O . LEU A 1 83 ? -22.296 10.314 1.250 1.00 93.75 83 LEU A O 1
ATOM 642 N N . MET A 1 84 ? -22.098 11.707 3.008 1.00 91.25 84 MET A N 1
ATOM 643 C CA . MET A 1 84 ? -22.400 10.692 4.009 1.00 91.25 84 MET A CA 1
ATOM 644 C C . MET A 1 84 ? -23.110 11.279 5.230 1.00 91.25 84 MET A C 1
ATOM 646 O O . MET A 1 84 ? -22.941 12.469 5.507 1.00 91.25 84 MET A O 1
ATOM 650 N N . PRO A 1 85 ? -23.881 10.458 5.966 1.00 96.06 85 PRO A N 1
ATOM 651 C CA . PRO A 1 85 ? -24.474 10.864 7.233 1.00 96.06 85 PRO A CA 1
ATOM 652 C C . PRO A 1 85 ? -23.408 11.300 8.253 1.00 96.06 85 PRO A C 1
ATOM 654 O O . PRO A 1 85 ? -22.326 10.701 8.288 1.00 96.06 85 PRO A O 1
ATOM 657 N N . PRO A 1 86 ? -23.710 12.298 9.103 1.00 92.56 86 PRO A N 1
ATOM 658 C CA . PRO A 1 86 ? -22.758 12.822 10.083 1.00 92.56 86 PRO A CA 1
ATOM 659 C C . PRO A 1 86 ? -22.291 11.741 11.066 1.00 92.56 86 PRO A C 1
ATOM 661 O O . PRO A 1 86 ? -21.090 11.593 11.279 1.00 92.56 86 PRO A O 1
ATOM 664 N N . ASP A 1 87 ? -23.206 10.900 11.547 1.00 94.81 87 ASP A N 1
ATOM 665 C CA . ASP A 1 87 ? -22.912 9.829 12.507 1.00 94.81 87 ASP A CA 1
ATOM 666 C C . ASP A 1 87 ? -21.863 8.837 11.970 1.00 94.81 87 ASP A C 1
ATOM 668 O O . ASP A 1 87 ? -20.979 8.364 12.686 1.00 94.81 87 ASP A O 1
ATOM 672 N N . GLN A 1 88 ? -21.920 8.541 10.667 1.00 93.00 88 GLN A N 1
ATOM 673 C CA . GLN A 1 88 ? -20.971 7.637 10.014 1.00 93.00 88 GLN A CA 1
ATOM 674 C C . GLN A 1 88 ? -19.599 8.288 9.818 1.00 93.00 88 GLN A C 1
ATOM 676 O O . GLN A 1 88 ? -18.572 7.610 9.902 1.00 93.00 88 GLN A O 1
ATOM 681 N N . LEU A 1 89 ? -19.569 9.598 9.558 1.00 92.31 89 LEU A N 1
ATOM 682 C CA . LEU A 1 89 ? -18.326 10.359 9.468 1.00 92.31 89 LEU A CA 1
ATOM 683 C C . LEU A 1 89 ? -17.611 10.383 10.826 1.00 92.31 89 LEU A C 1
ATOM 685 O O . LEU A 1 89 ? -16.398 10.180 10.876 1.00 92.31 89 LEU A O 1
ATOM 689 N N . GLU A 1 90 ? -18.347 10.603 11.916 1.00 94.25 90 GLU A N 1
ATOM 690 C CA . GLU A 1 90 ? -17.796 10.589 13.275 1.00 94.25 90 GLU A CA 1
ATOM 691 C C . GLU A 1 90 ? -17.252 9.211 13.656 1.00 94.25 90 GLU A C 1
ATOM 693 O O . GLU A 1 90 ? -16.117 9.107 14.123 1.00 94.25 90 GLU A O 1
ATOM 698 N N . ALA A 1 91 ? -17.995 8.140 13.364 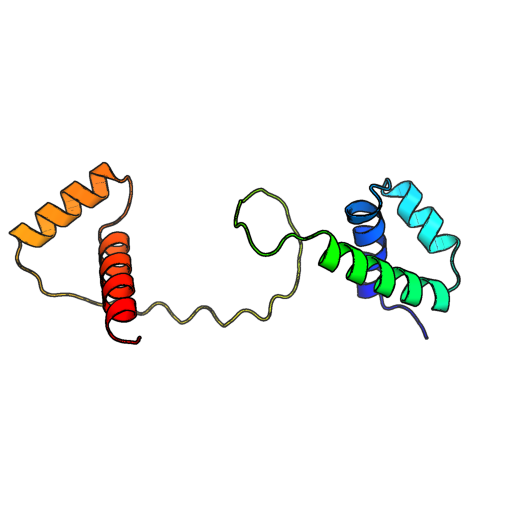1.00 94.06 91 ALA A N 1
ATOM 699 C CA . ALA A 1 91 ? -17.517 6.777 13.587 1.00 94.06 91 ALA A CA 1
ATOM 700 C C . ALA A 1 91 ? -16.194 6.494 12.846 1.00 94.06 91 ALA A C 1
ATOM 702 O O . ALA A 1 91 ? -15.276 5.902 13.417 1.00 94.06 91 ALA A O 1
ATOM 703 N N . LEU A 1 92 ? -16.062 6.960 11.597 1.00 93.12 92 LEU A N 1
ATOM 704 C CA . LEU A 1 92 ? -14.820 6.830 10.828 1.00 93.12 92 LEU A CA 1
ATOM 705 C C . LEU A 1 92 ? -13.674 7.683 11.374 1.00 93.12 92 LEU A C 1
ATOM 707 O O . LEU A 1 92 ? -12.525 7.251 11.288 1.00 93.12 92 LEU A O 1
ATOM 711 N N . ARG A 1 93 ? -13.953 8.877 11.908 1.00 93.62 93 ARG A N 1
ATOM 712 C CA . ARG A 1 93 ? -12.933 9.718 12.558 1.00 93.62 93 ARG A CA 1
ATOM 713 C C . ARG A 1 93 ? -12.383 9.035 13.801 1.00 93.62 93 ARG A C 1
ATOM 715 O O . ARG A 1 93 ? -11.173 8.870 13.901 1.00 93.62 93 ARG A O 1
ATOM 722 N N . ASN A 1 94 ? -13.267 8.533 14.658 1.00 95.38 94 ASN A N 1
ATOM 723 C CA . ASN A 1 94 ? -12.885 7.805 15.867 1.00 95.38 94 ASN A CA 1
ATOM 724 C C . ASN A 1 94 ? -12.060 6.550 15.547 1.00 95.38 94 ASN A C 1
ATOM 726 O O . ASN A 1 94 ? -11.152 6.197 16.294 1.00 95.38 94 ASN A O 1
ATOM 730 N N . LEU A 1 95 ? -12.373 5.856 14.447 1.00 94.12 95 LEU A N 1
ATOM 731 C CA . LEU A 1 95 ? -11.583 4.713 13.987 1.00 94.12 95 LEU A CA 1
ATOM 732 C C . LEU A 1 95 ? -10.202 5.150 13.477 1.00 94.12 95 LEU A C 1
ATOM 734 O O . LEU A 1 95 ? -9.196 4.560 13.853 1.00 94.12 95 LEU A O 1
ATOM 738 N N . ALA A 1 96 ? -10.155 6.211 12.670 1.00 94.31 96 ALA A N 1
ATOM 739 C CA . ALA A 1 96 ? -8.912 6.736 12.117 1.00 94.31 96 ALA A CA 1
ATOM 740 C C . ALA A 1 96 ? -7.939 7.208 13.208 1.00 94.31 96 ALA A C 1
ATOM 742 O O . ALA A 1 96 ? -6.744 6.954 13.094 1.00 94.31 96 ALA A O 1
ATOM 743 N N . GLU A 1 97 ? -8.451 7.846 14.262 1.00 94.62 97 GLU A N 1
ATOM 744 C CA . GLU A 1 97 ? -7.660 8.263 15.426 1.00 94.62 97 GLU A CA 1
ATOM 745 C C . GLU A 1 97 ? -7.104 7.069 16.208 1.00 94.62 97 GLU A C 1
ATOM 747 O O . GLU A 1 97 ? -5.947 7.093 16.608 1.00 94.62 97 GLU A O 1
ATOM 752 N N . LYS A 1 98 ? -7.891 6.002 16.393 1.00 94.81 98 LYS A N 1
ATOM 753 C CA . LYS A 1 98 ? -7.432 4.785 17.087 1.00 94.81 98 LYS A CA 1
ATOM 754 C C . LYS A 1 98 ? -6.329 4.049 16.334 1.00 94.81 98 LYS A C 1
ATOM 756 O O . LYS A 1 98 ? -5.439 3.488 16.965 1.00 94.81 98 LYS A O 1
ATOM 761 N N . ASP A 1 99 ? -6.411 4.042 15.009 1.00 93.19 99 ASP A N 1
ATOM 762 C CA . ASP A 1 99 ? -5.473 3.323 14.147 1.00 93.19 99 ASP A CA 1
ATOM 763 C C . ASP A 1 99 ? -4.275 4.196 13.712 1.00 93.19 99 ASP A C 1
ATOM 765 O O . ASP A 1 99 ? -3.458 3.746 12.906 1.00 93.19 99 ASP A O 1
ATOM 769 N N . ASP A 1 100 ? -4.170 5.443 14.199 1.00 93.56 100 ASP A N 1
ATOM 770 C CA . ASP A 1 100 ? -3.182 6.447 13.766 1.00 93.56 100 ASP A CA 1
ATOM 771 C C . ASP A 1 100 ? -3.140 6.625 12.232 1.00 93.56 100 ASP A C 1
ATOM 773 O O . ASP A 1 100 ? -2.085 6.796 11.604 1.00 93.56 100 ASP A O 1
ATOM 777 N N . THR A 1 101 ? -4.308 6.577 11.581 1.00 93.75 101 THR A N 1
ATOM 778 C CA . THR A 1 101 ? -4.428 6.767 10.129 1.00 93.75 101 THR A CA 1
ATOM 779 C C . THR A 1 101 ? -5.409 7.882 9.748 1.00 93.75 101 THR A C 1
ATOM 781 O O . THR A 1 101 ? -5.821 8.703 10.558 1.00 93.75 101 THR A O 1
ATOM 784 N N . SER A 1 102 ? -5.749 7.985 8.456 1.00 93.94 102 SER A N 1
ATOM 785 C CA . SER A 1 102 ? -6.677 9.006 7.951 1.00 93.94 102 SER A CA 1
ATOM 786 C C . SER A 1 102 ? -8.007 8.379 7.553 1.00 93.94 102 SER A C 1
ATOM 788 O O . SER A 1 102 ? -8.041 7.284 6.996 1.00 93.94 102 SER A O 1
ATOM 790 N N . VAL A 1 103 ? -9.101 9.130 7.681 1.00 92.19 103 VAL A N 1
ATOM 791 C CA . VAL A 1 103 ? -10.430 8.715 7.186 1.00 92.19 103 VAL A CA 1
ATOM 792 C C . VAL A 1 103 ? -10.378 8.292 5.709 1.00 92.19 103 VAL A C 1
ATOM 794 O O . VAL A 1 103 ? -10.917 7.261 5.313 1.00 92.19 103 VAL A O 1
ATOM 797 N N . SER A 1 104 ? -9.628 9.033 4.885 1.00 92.00 104 SER A N 1
ATOM 798 C CA . SER A 1 104 ? -9.399 8.691 3.475 1.00 92.00 104 SER A CA 1
ATOM 799 C C . SER A 1 104 ? -8.712 7.332 3.273 1.00 92.00 104 SER A C 1
ATOM 801 O O . SER A 1 104 ? -8.899 6.702 2.230 1.00 92.00 104 SER A O 1
ATOM 803 N N . HIS A 1 105 ? -7.881 6.882 4.218 1.00 92.94 105 HIS A N 1
ATOM 804 C CA . HIS A 1 105 ? -7.257 5.559 4.183 1.00 92.94 105 HIS A CA 1
ATOM 805 C C . HIS A 1 105 ? -8.306 4.456 4.354 1.00 92.94 105 HIS A C 1
ATOM 807 O O . HIS A 1 105 ? -8.400 3.590 3.481 1.00 92.94 105 HIS A O 1
ATOM 813 N N . HIS A 1 106 ? -9.138 4.545 5.393 1.00 92.94 106 HIS A N 1
ATOM 814 C CA . HIS A 1 106 ? -10.206 3.574 5.647 1.00 92.94 106 HIS A CA 1
ATOM 815 C C . HIS A 1 106 ? -11.220 3.510 4.504 1.00 92.94 106 HIS A C 1
ATOM 817 O O . HIS A 1 106 ? -11.563 2.416 4.056 1.00 92.94 106 HIS A O 1
ATOM 823 N N . ILE A 1 107 ? -11.620 4.659 3.944 1.00 93.19 107 ILE A N 1
ATOM 824 C CA . ILE A 1 107 ? -12.521 4.699 2.780 1.00 93.19 107 ILE A CA 1
ATOM 825 C C . ILE A 1 107 ? -11.913 3.925 1.603 1.00 93.19 107 ILE A C 1
ATOM 827 O O . ILE A 1 107 ? -12.570 3.070 1.009 1.00 93.19 107 ILE A O 1
ATOM 831 N N . ARG A 1 108 ? -10.635 4.162 1.276 1.00 92.19 108 ARG A N 1
ATOM 832 C CA . ARG A 1 108 ? -9.963 3.425 0.192 1.00 92.19 108 ARG A CA 1
ATOM 833 C C . ARG A 1 108 ? -9.856 1.932 0.483 1.00 92.19 108 ARG A C 1
ATOM 835 O O . ARG A 1 108 ? -9.982 1.134 -0.444 1.00 92.19 108 ARG A O 1
ATOM 842 N N . GLN A 1 109 ? -9.602 1.552 1.731 1.00 93.88 109 GLN A N 1
ATOM 843 C CA . GLN A 1 109 ? -9.512 0.151 2.131 1.00 93.88 109 GLN A CA 1
ATOM 844 C C . GLN A 1 109 ? -10.865 -0.556 1.981 1.00 93.88 109 GLN A C 1
ATOM 846 O O . GLN A 1 109 ? -10.909 -1.635 1.390 1.00 93.88 109 GLN A O 1
ATOM 851 N N . ALA A 1 110 ? -11.953 0.074 2.430 1.00 91.94 110 ALA A N 1
ATOM 852 C CA . ALA A 1 110 ? -13.312 -0.439 2.285 1.00 91.94 110 ALA A CA 1
ATOM 853 C C . ALA A 1 110 ? -13.698 -0.600 0.806 1.00 91.94 110 ALA A C 1
ATOM 855 O O . ALA A 1 110 ? -14.119 -1.681 0.394 1.00 91.94 110 ALA A O 1
ATOM 856 N N . VAL A 1 111 ? -13.452 0.425 -0.022 1.00 92.44 111 VAL A N 1
ATOM 857 C CA . VAL A 1 111 ? -13.686 0.360 -1.476 1.00 92.44 111 VAL A CA 1
ATOM 858 C C . VAL A 1 111 ? -12.868 -0.767 -2.111 1.00 92.44 111 VAL A C 1
ATOM 860 O O . VAL A 1 111 ? -13.400 -1.564 -2.881 1.00 92.44 111 VAL A O 1
ATOM 863 N N . ARG A 1 112 ? -11.581 -0.894 -1.764 1.00 92.94 112 ARG A N 1
ATOM 864 C CA . ARG A 1 112 ? -10.716 -1.966 -2.279 1.00 92.94 112 ARG A CA 1
ATOM 865 C C . ARG A 1 112 ? -11.210 -3.354 -1.870 1.00 92.94 112 ARG A C 1
ATOM 867 O O . ARG A 1 112 ? -11.133 -4.272 -2.683 1.00 92.94 112 ARG A O 1
ATOM 874 N N . ALA A 1 113 ? -11.665 -3.527 -0.631 1.00 93.19 113 ALA A N 1
ATOM 875 C CA . ALA A 1 113 ? -12.209 -4.794 -0.150 1.00 93.19 113 ALA A CA 1
ATOM 876 C C . ALA A 1 113 ? -13.501 -5.158 -0.893 1.00 93.19 113 ALA A C 1
ATOM 878 O O . ALA A 1 113 ? -13.617 -6.270 -1.397 1.00 93.19 113 ALA A O 1
ATOM 879 N N . TYR A 1 114 ? -14.411 -4.199 -1.051 1.00 93.69 114 TYR A N 1
ATOM 880 C CA . TYR A 1 114 ? -15.669 -4.387 -1.770 1.00 93.69 114 TYR A CA 1
ATOM 881 C C . TYR A 1 114 ? -15.477 -4.712 -3.258 1.00 93.69 114 TYR A C 1
ATOM 883 O O . TYR A 1 114 ? -16.133 -5.595 -3.802 1.00 93.69 114 TYR A O 1
ATOM 891 N N . LEU A 1 115 ? -14.546 -4.033 -3.935 1.00 93.75 115 LEU A N 1
ATOM 892 C CA . LEU A 1 115 ? -14.249 -4.328 -5.339 1.00 93.75 115 LEU A CA 1
ATOM 893 C C . LEU A 1 115 ? -13.640 -5.723 -5.512 1.00 93.75 115 LEU A C 1
ATOM 895 O O . LEU A 1 115 ? -13.944 -6.403 -6.484 1.00 93.75 115 LEU A O 1
ATOM 899 N N . ARG A 1 116 ? -12.820 -6.180 -4.559 1.00 91.75 116 ARG A N 1
ATOM 900 C CA . ARG A 1 116 ? -12.257 -7.537 -4.592 1.00 91.75 116 ARG A CA 1
ATOM 901 C C . ARG A 1 116 ? -13.311 -8.627 -4.465 1.00 91.75 116 ARG A C 1
ATOM 903 O O . ARG A 1 116 ? -13.116 -9.679 -5.046 1.00 91.75 116 ARG A O 1
ATOM 910 N N . THR A 1 117 ? -14.386 -8.403 -3.713 1.00 90.19 117 THR A N 1
ATOM 911 C CA . THR A 1 117 ? -15.440 -9.416 -3.550 1.00 90.19 117 THR A CA 1
ATOM 912 C C . THR A 1 117 ? -16.420 -9.459 -4.719 1.00 90.19 117 THR A C 1
ATOM 914 O O . THR A 1 117 ? -17.123 -10.450 -4.858 1.00 90.19 117 THR A O 1
ATOM 917 N N . ARG A 1 118 ? -16.488 -8.407 -5.548 1.00 82.50 118 ARG A N 1
ATOM 918 C CA . ARG A 1 118 ? -17.402 -8.320 -6.704 1.00 82.50 118 ARG A CA 1
ATOM 919 C C . ARG A 1 118 ? -16.755 -8.532 -8.072 1.00 82.50 118 ARG A C 1
ATOM 921 O O . ARG A 1 118 ? -17.480 -8.729 -9.039 1.00 82.50 118 ARG A O 1
ATOM 928 N N . LEU A 1 119 ? -15.434 -8.393 -8.174 1.00 71.62 119 LEU A N 1
ATOM 929 C CA . LEU A 1 119 ? -14.681 -8.555 -9.427 1.00 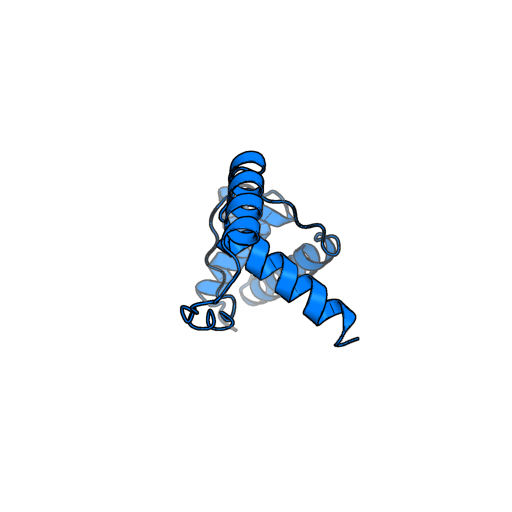71.62 119 LEU A CA 1
ATOM 930 C C . LEU A 1 119 ? -14.001 -9.931 -9.546 1.00 71.62 119 LEU A C 1
ATOM 932 O O . LEU A 1 119 ? -13.183 -10.123 -10.444 1.00 71.62 119 LEU A O 1
ATOM 936 N N . VAL A 1 120 ? -14.313 -10.846 -8.627 1.00 52.41 120 VAL A N 1
ATOM 937 C CA . VAL A 1 120 ? -13.997 -12.281 -8.691 1.00 52.41 120 VAL A CA 1
ATOM 938 C C . VAL A 1 120 ? -15.266 -13.003 -9.110 1.00 52.41 120 VAL A C 1
ATOM 940 O O . VAL A 1 120 ? -15.155 -13.897 -9.971 1.00 52.41 120 VAL A O 1
#

Organism: NCBI:txid1578165